Protein AF-A0A7X6SMA6-F1 (afdb_monomer)

Radius of gyration: 13.58 Å; Cα contacts (8 Å, |Δi|>4): 68; chains: 1; boun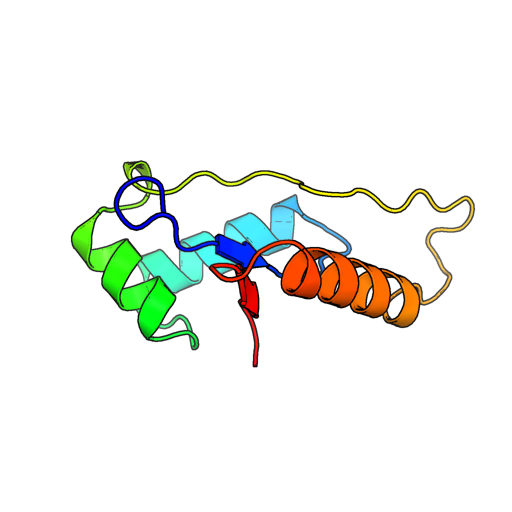ding box: 28×29×35 Å

Sequence (88 aa):
CKETGEIFLGISEDTKADFNSTNMKLSANWHPNKKLQELWNKYGPEGFELSVIKVLKYDDPSEDHTAKLESLREQCLAANPNARRIWR

Structure (mmCIF, N/CA/C/O backbone):
data_AF-A0A7X6SMA6-F1
#
_entry.id   AF-A0A7X6SMA6-F1
#
loop_
_atom_site.group_PDB
_atom_site.id
_atom_site.type_symbol
_atom_site.label_atom_id
_atom_site.label_alt_id
_atom_site.label_comp_id
_atom_site.label_asym_id
_atom_site.label_entity_id
_atom_site.label_seq_id
_atom_site.pdbx_PDB_ins_code
_atom_site.Cartn_x
_atom_site.Cartn_y
_atom_site.Cartn_z
_atom_site.occupancy
_atom_site.B_iso_or_equiv
_atom_site.auth_seq_id
_atom_site.auth_comp_id
_atom_site.auth_asym_id
_atom_site.auth_atom_id
_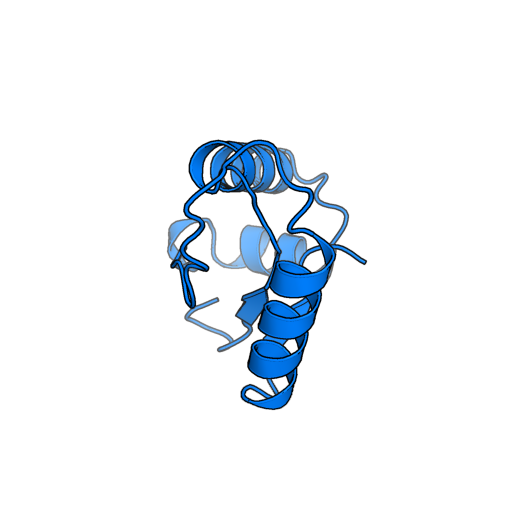atom_site.pdbx_PDB_model_num
ATOM 1 N N . CYS A 1 1 ? -4.964 -3.478 7.120 1.00 86.75 1 CYS A N 1
ATOM 2 C CA . CYS A 1 1 ? -5.332 -3.086 8.493 1.00 86.75 1 CYS A CA 1
ATOM 3 C C . CYS A 1 1 ? -5.490 -4.361 9.304 1.00 86.75 1 CYS A C 1
ATOM 5 O O . CYS A 1 1 ? -6.295 -5.201 8.916 1.00 86.75 1 CYS A O 1
ATOM 7 N N . LYS A 1 2 ? -4.694 -4.536 10.365 1.00 87.31 2 LYS A N 1
ATOM 8 C CA . LYS A 1 2 ? -4.719 -5.761 11.186 1.00 87.31 2 LYS A CA 1
ATOM 9 C C . LYS A 1 2 ? -6.054 -5.921 11.920 1.00 87.31 2 LYS A C 1
ATOM 11 O O . LYS A 1 2 ? -6.581 -7.020 11.987 1.00 87.31 2 LYS A O 1
ATOM 16 N N . GLU A 1 3 ? -6.618 -4.806 12.376 1.00 88.88 3 GLU A N 1
ATOM 17 C CA . GLU A 1 3 ? -7.879 -4.756 13.127 1.00 88.88 3 GLU A CA 1
ATOM 18 C C . GLU A 1 3 ? -9.111 -5.087 12.271 1.00 88.88 3 GLU A C 1
ATOM 20 O O . GLU A 1 3 ? -9.996 -5.807 12.718 1.00 88.88 3 GLU A O 1
ATOM 25 N N . THR A 1 4 ? -9.195 -4.574 11.036 1.00 88.75 4 THR A N 1
ATOM 26 C CA . THR A 1 4 ? -10.383 -4.787 10.182 1.00 88.75 4 THR A CA 1
ATOM 27 C C . THR A 1 4 ? -10.228 -5.904 9.158 1.00 88.75 4 THR A C 1
ATOM 29 O O . THR A 1 4 ? -11.205 -6.280 8.516 1.00 88.75 4 THR A O 1
ATOM 32 N N . GLY A 1 5 ? -9.010 -6.407 8.949 1.00 88.50 5 GLY A N 1
ATOM 33 C CA . GLY A 1 5 ? -8.702 -7.355 7.876 1.00 88.50 5 GLY A CA 1
ATOM 34 C C . GLY A 1 5 ? -8.756 -6.749 6.467 1.00 88.50 5 GLY A C 1
ATOM 35 O O . GLY A 1 5 ? -8.597 -7.475 5.489 1.00 88.50 5 GLY A O 1
ATOM 36 N N . GLU A 1 6 ? -8.966 -5.432 6.331 1.00 90.56 6 GLU A N 1
ATOM 37 C CA . GLU A 1 6 ? -8.974 -4.765 5.025 1.00 90.56 6 GLU A CA 1
ATOM 38 C C . GLU A 1 6 ? -7.563 -4.690 4.440 1.00 90.56 6 GLU A C 1
ATOM 40 O O . GLU A 1 6 ? -6.611 -4.257 5.104 1.00 90.56 6 GLU A O 1
ATOM 45 N N . ILE A 1 7 ? -7.443 -5.074 3.170 1.00 91.50 7 ILE A N 1
ATOM 46 C CA . ILE A 1 7 ? -6.179 -5.098 2.434 1.00 91.50 7 ILE A CA 1
ATOM 47 C C . ILE A 1 7 ? -6.250 -4.049 1.326 1.00 91.50 7 ILE A C 1
ATOM 49 O O . ILE A 1 7 ? -7.234 -3.968 0.595 1.00 91.50 7 ILE A O 1
ATOM 53 N N . PHE A 1 8 ? -5.198 -3.247 1.183 1.00 91.19 8 PHE A N 1
ATOM 54 C CA . PHE A 1 8 ? -5.099 -2.230 0.141 1.00 91.19 8 PHE A CA 1
ATOM 55 C C . PHE A 1 8 ? -3.948 -2.596 -0.789 1.00 91.19 8 PHE A C 1
ATOM 57 O O . PHE A 1 8 ? -2.801 -2.658 -0.357 1.00 91.19 8 PHE A O 1
ATOM 64 N N . LEU A 1 9 ? -4.267 -2.882 -2.050 1.00 90.81 9 LEU A N 1
ATOM 65 C CA . LEU A 1 9 ? -3.312 -3.349 -3.049 1.00 90.81 9 LEU A CA 1
ATOM 66 C C . LEU A 1 9 ? -3.042 -2.258 -4.087 1.00 90.81 9 LEU A C 1
ATOM 68 O O . LEU A 1 9 ? -3.968 -1.723 -4.708 1.00 90.81 9 LEU A O 1
ATOM 72 N N . GLY A 1 10 ? -1.762 -1.958 -4.281 1.00 87.88 10 GLY A N 1
ATOM 73 C CA . GLY A 1 10 ? -1.233 -1.103 -5.338 1.00 87.88 10 GLY A CA 1
ATOM 74 C C . GLY A 1 10 ? -0.278 -1.873 -6.239 1.00 87.88 10 GLY A C 1
ATOM 75 O O . GLY A 1 10 ? 0.160 -2.971 -5.897 1.00 87.88 10 GLY A O 1
ATOM 76 N N . ILE A 1 11 ? 0.013 -1.293 -7.397 1.00 88.75 11 ILE A N 1
ATOM 77 C CA . ILE A 1 11 ? 1.188 -1.665 -8.184 1.00 88.75 11 ILE A CA 1
ATOM 78 C C . ILE A 1 11 ? 2.281 -0.651 -7.867 1.00 88.75 11 ILE A C 1
ATOM 80 O O . ILE A 1 11 ? 1.973 0.525 -7.671 1.00 88.75 11 ILE A O 1
ATOM 84 N N . SER A 1 12 ? 3.528 -1.097 -7.816 1.00 84.94 12 SER A N 1
ATOM 85 C CA . SER A 1 12 ? 4.671 -0.207 -7.645 1.00 84.94 12 SER A CA 1
ATOM 86 C C . SER A 1 12 ? 5.873 -0.790 -8.361 1.00 84.94 12 SER A C 1
ATOM 88 O O . SER A 1 12 ? 6.151 -1.983 -8.236 1.00 84.94 12 SER A O 1
ATOM 90 N N . GLU A 1 13 ? 6.588 0.070 -9.072 1.00 82.56 13 GLU A N 1
ATOM 91 C CA . GLU A 1 13 ? 7.910 -0.230 -9.619 1.00 82.56 13 GLU A CA 1
ATOM 92 C C . GLU A 1 13 ? 8.983 -0.041 -8.537 1.00 82.56 13 GLU A C 1
ATOM 94 O O . GLU A 1 13 ? 9.842 -0.900 -8.360 1.00 82.56 13 GLU A O 1
ATOM 99 N N . ASP A 1 14 ? 8.858 1.020 -7.726 1.00 84.19 14 ASP A N 1
ATOM 100 C CA . ASP A 1 14 ? 9.685 1.263 -6.541 1.00 84.19 14 ASP A CA 1
ATOM 101 C C . ASP A 1 14 ? 8.830 1.199 -5.264 1.00 84.19 14 ASP A C 1
ATOM 103 O O . ASP A 1 14 ? 8.169 2.159 -4.859 1.00 84.19 14 ASP A O 1
ATOM 107 N N . THR A 1 15 ? 8.822 0.028 -4.622 1.00 84.88 15 THR A N 1
ATOM 108 C CA . THR A 1 15 ? 8.029 -0.221 -3.404 1.00 84.88 15 THR A CA 1
ATOM 109 C C . THR A 1 15 ? 8.415 0.709 -2.258 1.00 84.88 15 THR A C 1
ATOM 111 O O . THR A 1 15 ? 7.560 1.108 -1.470 1.00 84.88 15 THR A O 1
ATOM 114 N N . LYS A 1 16 ? 9.690 1.096 -2.157 1.00 85.44 16 LYS A N 1
ATOM 115 C CA . LYS A 1 16 ? 10.188 1.951 -1.077 1.00 85.44 16 LYS A CA 1
ATOM 116 C C . LYS A 1 16 ? 9.672 3.385 -1.217 1.00 85.44 16 LYS A C 1
ATOM 118 O O . LYS A 1 16 ? 9.217 3.968 -0.230 1.00 85.44 16 LYS A O 1
ATOM 123 N N . ALA A 1 17 ? 9.731 3.944 -2.420 1.00 87.25 17 ALA A N 1
ATOM 124 C CA . ALA A 1 17 ? 9.226 5.268 -2.744 1.00 87.25 17 ALA A CA 1
ATOM 125 C C . ALA A 1 17 ? 7.704 5.322 -2.600 1.00 87.25 17 ALA A C 1
ATOM 127 O O . ALA A 1 17 ? 7.191 6.266 -1.995 1.00 87.25 17 ALA A O 1
ATOM 128 N N . ASP A 1 18 ? 6.990 4.299 -3.077 1.00 87.94 18 ASP A N 1
ATOM 129 C CA . ASP A 1 18 ? 5.531 4.239 -2.964 1.00 87.94 18 ASP A CA 1
ATOM 130 C C . ASP A 1 18 ? 5.079 4.143 -1.501 1.00 87.94 18 ASP A C 1
ATOM 132 O O . ASP A 1 18 ? 4.222 4.915 -1.066 1.00 87.94 18 ASP A O 1
ATOM 136 N N . PHE A 1 19 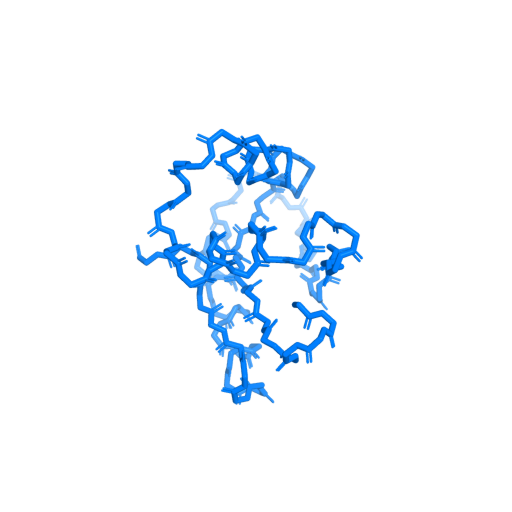? 5.730 3.297 -0.691 1.00 88.19 19 PHE A N 1
ATOM 137 C CA . PHE A 1 19 ? 5.442 3.215 0.742 1.00 88.19 19 PHE A CA 1
ATOM 138 C C . PHE A 1 19 ? 5.709 4.530 1.464 1.00 88.19 19 PHE A C 1
ATOM 140 O O . PHE A 1 19 ? 4.874 4.965 2.257 1.00 88.19 19 PHE A O 1
ATOM 147 N N . ASN A 1 20 ? 6.831 5.194 1.182 1.00 89.56 20 ASN A N 1
ATOM 148 C CA . ASN A 1 20 ? 7.131 6.478 1.807 1.00 89.56 20 ASN A CA 1
ATOM 149 C C . ASN A 1 20 ? 6.119 7.560 1.387 1.00 89.56 20 ASN A C 1
ATOM 151 O O . ASN A 1 20 ? 5.603 8.291 2.231 1.00 89.56 20 ASN A O 1
ATOM 155 N N . SER A 1 21 ? 5.772 7.619 0.097 1.00 89.50 21 SER A N 1
ATOM 156 C CA . SER A 1 21 ? 4.763 8.548 -0.424 1.00 89.50 21 SER A CA 1
ATOM 157 C C . SER A 1 21 ? 3.400 8.310 0.221 1.00 89.50 21 SER A C 1
ATOM 159 O O . SER A 1 21 ? 2.763 9.250 0.694 1.00 89.50 21 SER A O 1
ATOM 161 N N . THR A 1 22 ? 2.969 7.051 0.290 1.00 90.38 22 THR A N 1
ATOM 162 C CA . THR A 1 22 ? 1.711 6.642 0.918 1.00 90.38 22 THR A CA 1
ATOM 163 C C . THR A 1 22 ? 1.702 7.003 2.401 1.00 90.38 22 THR A C 1
ATOM 165 O O . THR A 1 22 ? 0.756 7.635 2.866 1.00 90.38 22 THR A O 1
ATOM 168 N N . ASN A 1 23 ? 2.776 6.701 3.133 1.00 90.38 23 ASN A N 1
ATOM 169 C CA . ASN A 1 23 ? 2.901 7.027 4.552 1.00 90.38 23 ASN A CA 1
ATOM 170 C C . ASN A 1 23 ? 2.866 8.542 4.806 1.00 90.38 23 ASN A C 1
ATOM 172 O O . ASN A 1 23 ? 2.155 9.002 5.699 1.00 90.38 23 ASN A O 1
ATOM 176 N N . MET A 1 24 ? 3.578 9.332 3.994 1.00 91.69 24 MET A N 1
ATOM 177 C CA . MET A 1 24 ? 3.548 10.797 4.060 1.00 91.69 24 MET A CA 1
ATOM 178 C C . MET A 1 24 ? 2.136 11.326 3.781 1.00 91.69 24 MET A C 1
ATOM 180 O O . MET A 1 24 ? 1.642 12.185 4.512 1.00 91.69 24 MET A O 1
ATOM 184 N N . LYS A 1 25 ? 1.463 10.793 2.753 1.00 91.25 25 LYS A N 1
ATOM 185 C CA . LYS A 1 25 ? 0.095 11.177 2.381 1.00 91.25 25 LYS A CA 1
ATOM 186 C C . LYS A 1 25 ? -0.915 10.896 3.483 1.00 91.25 25 LYS A C 1
ATOM 188 O O . LYS A 1 25 ? -1.726 11.761 3.810 1.00 91.25 25 LYS A O 1
ATOM 193 N N . LEU A 1 26 ? -0.827 9.710 4.076 1.00 91.81 26 LEU A N 1
ATOM 194 C CA . LEU A 1 26 ? -1.673 9.304 5.190 1.00 91.81 26 LEU A CA 1
ATOM 195 C C . LEU A 1 26 ? -1.396 10.137 6.442 1.00 91.81 26 LEU A C 1
ATOM 197 O O . LEU A 1 26 ? -2.337 10.600 7.080 1.00 91.81 26 LEU A O 1
ATOM 201 N N . SER A 1 27 ? -0.124 10.406 6.748 1.00 90.81 27 SER A N 1
ATOM 202 C CA . SER A 1 27 ? 0.272 11.236 7.895 1.00 90.81 27 SER A CA 1
ATOM 203 C C . SER A 1 27 ? -0.190 12.687 7.758 1.00 90.81 27 SER A C 1
ATOM 205 O O . SER A 1 27 ? -0.600 13.298 8.738 1.00 90.81 27 SER A O 1
ATOM 207 N N . ALA A 1 28 ? -0.177 13.239 6.544 1.00 92.19 28 ALA A N 1
ATOM 208 C CA . ALA A 1 28 ? -0.687 14.580 6.266 1.00 92.19 28 ALA A CA 1
ATOM 209 C C . ALA A 1 28 ? -2.204 14.608 5.970 1.00 92.19 28 ALA A C 1
ATOM 211 O O . ALA A 1 28 ? -2.732 15.640 5.565 1.00 92.19 28 ALA A O 1
ATOM 212 N N . ASN A 1 29 ? -2.909 13.489 6.172 1.00 91.06 29 ASN A N 1
ATOM 213 C CA . ASN A 1 29 ? -4.363 13.367 6.053 1.00 91.06 29 ASN A CA 1
ATOM 214 C C . ASN A 1 29 ? -4.949 13.789 4.689 1.00 91.06 29 ASN A C 1
ATOM 216 O O . ASN A 1 29 ? -6.052 14.330 4.613 1.00 91.06 29 ASN A O 1
ATOM 220 N N . TRP A 1 30 ? -4.206 13.551 3.604 1.00 91.06 30 TRP A N 1
ATOM 221 C CA . TRP A 1 30 ? -4.589 13.931 2.234 1.00 91.06 30 TRP A CA 1
ATOM 222 C C . TRP A 1 30 ? -4.553 12.756 1.255 1.00 91.06 30 TRP A C 1
ATOM 224 O O . TRP A 1 30 ? -4.525 12.943 0.037 1.00 91.06 30 TRP A O 1
ATOM 234 N N . HIS A 1 31 ? -4.562 11.524 1.766 1.00 89.06 31 HIS A N 1
ATOM 235 C CA . HIS A 1 31 ? -4.605 10.352 0.908 1.00 89.06 31 HIS A CA 1
ATOM 236 C C . HIS A 1 31 ? -5.968 10.266 0.184 1.00 89.06 31 HIS A C 1
ATOM 238 O O . HIS A 1 31 ? -7.014 10.345 0.832 1.00 89.06 31 HIS A O 1
ATOM 244 N N . PRO A 1 32 ? -6.010 10.057 -1.150 1.00 88.00 32 PRO A N 1
ATOM 245 C CA . PRO A 1 32 ? -7.270 10.054 -1.909 1.00 88.00 32 PRO A CA 1
ATOM 246 C C . PRO A 1 32 ? -8.214 8.914 -1.504 1.00 88.00 32 PRO A C 1
ATOM 248 O O . PRO A 1 32 ? -9.436 9.008 -1.639 1.00 88.00 32 PRO A O 1
ATOM 251 N N . ASN A 1 33 ? -7.654 7.821 -0.987 1.00 90.19 33 ASN A N 1
ATOM 252 C CA . ASN A 1 33 ? -8.422 6.707 -0.449 1.00 90.19 33 ASN A CA 1
ATOM 253 C C . ASN A 1 33 ? -8.956 7.039 0.953 1.00 90.19 33 ASN A C 1
ATOM 255 O O . ASN A 1 33 ? -8.279 6.803 1.952 1.00 90.19 33 ASN A O 1
ATOM 259 N N . LYS A 1 34 ? -10.192 7.553 1.008 1.00 90.38 34 LYS A N 1
ATOM 260 C CA . LYS A 1 34 ? -10.869 7.925 2.262 1.00 90.38 34 LYS A CA 1
ATOM 261 C C . LYS A 1 34 ? -10.914 6.779 3.269 1.00 90.38 34 LYS A C 1
ATOM 263 O O . LYS A 1 34 ? -10.594 6.989 4.428 1.00 90.38 34 LYS A O 1
ATOM 268 N N . LYS A 1 35 ? -11.227 5.559 2.821 1.00 90.75 35 LYS A N 1
ATOM 269 C CA . LYS A 1 35 ? -11.334 4.398 3.712 1.00 90.75 35 LYS A CA 1
ATOM 270 C C . LYS A 1 35 ? -9.989 4.056 4.355 1.00 90.75 35 LYS A C 1
ATOM 272 O O . LYS A 1 35 ? -9.932 3.824 5.559 1.00 90.75 35 LYS A O 1
ATOM 277 N N . LEU A 1 36 ? -8.911 4.056 3.567 1.00 91.56 36 LEU A N 1
ATOM 278 C CA . LEU A 1 36 ? -7.557 3.866 4.088 1.00 91.56 36 LEU A CA 1
ATOM 279 C C . LEU A 1 36 ? -7.180 4.984 5.069 1.00 91.56 36 LEU A C 1
ATOM 281 O O . LEU A 1 36 ? -6.666 4.690 6.142 1.00 91.56 36 LEU A O 1
ATOM 285 N N . GLN A 1 37 ? -7.484 6.238 4.727 1.00 93.06 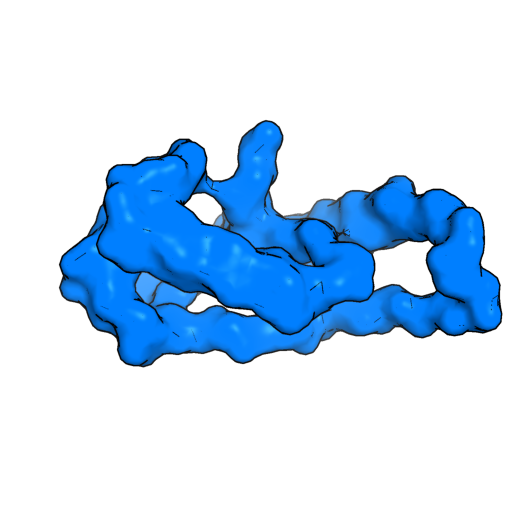37 GLN A N 1
ATOM 286 C CA . GLN A 1 37 ? -7.216 7.400 5.574 1.00 93.06 37 GLN A CA 1
ATOM 287 C C . GLN A 1 37 ? -7.962 7.329 6.914 1.00 93.06 37 GLN A C 1
ATOM 289 O O . GLN A 1 37 ? -7.372 7.581 7.959 1.00 93.06 37 GLN A O 1
ATOM 294 N N . GLU A 1 38 ? -9.241 6.954 6.909 1.00 93.06 38 GLU A N 1
ATOM 295 C CA . GLU A 1 38 ? -10.046 6.789 8.124 1.00 93.06 38 GLU A CA 1
ATOM 296 C C . GLU A 1 38 ? -9.476 5.704 9.038 1.00 93.06 38 GLU A C 1
ATOM 298 O O . GLU A 1 38 ? -9.317 5.918 10.239 1.0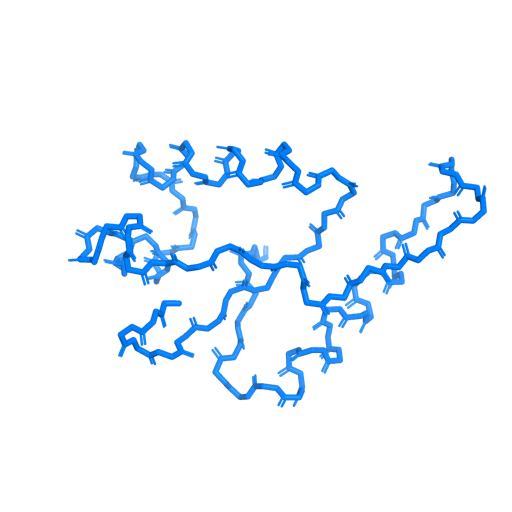0 93.06 38 GLU A O 1
ATOM 303 N N . LEU A 1 39 ? -9.133 4.544 8.471 1.00 92.75 39 LEU A N 1
ATOM 304 C CA . LEU A 1 39 ? -8.516 3.454 9.223 1.00 92.75 39 LEU A CA 1
ATOM 305 C C . LEU A 1 39 ? -7.138 3.858 9.762 1.00 92.75 39 LEU A C 1
ATOM 307 O O . LEU A 1 39 ? -6.815 3.527 10.898 1.00 92.75 39 LEU A O 1
ATOM 311 N N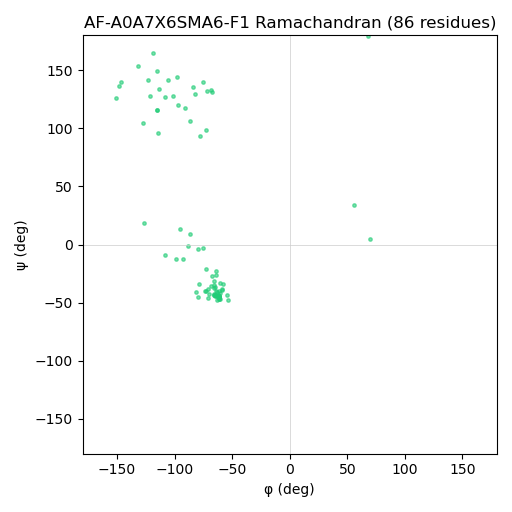 . TRP A 1 40 ? -6.344 4.586 8.974 1.00 92.81 40 TRP A N 1
ATOM 312 C CA . TRP A 1 40 ? -5.047 5.113 9.393 1.00 92.81 40 TRP A CA 1
ATOM 313 C C . TRP A 1 40 ? -5.176 6.108 10.544 1.00 92.81 40 TRP A C 1
ATOM 315 O O . TRP A 1 40 ? -4.459 5.996 11.528 1.00 92.81 40 TRP A O 1
ATOM 325 N N . ASN A 1 41 ? -6.134 7.032 10.478 1.00 92.38 41 ASN A N 1
ATOM 326 C CA . ASN A 1 41 ? -6.396 7.978 11.564 1.00 92.38 41 ASN A CA 1
ATOM 327 C C . ASN A 1 41 ? -6.904 7.274 12.832 1.00 92.38 41 ASN A C 1
ATOM 329 O O . ASN A 1 41 ? -6.652 7.746 13.937 1.00 92.38 41 ASN A O 1
ATOM 333 N N . LYS A 1 42 ? -7.625 6.156 12.681 1.00 93.81 42 LYS A N 1
ATOM 334 C CA . LYS A 1 42 ? -8.198 5.399 13.799 1.00 93.81 42 LYS A CA 1
ATOM 335 C C . LYS A 1 42 ? -7.185 4.492 14.501 1.00 93.81 42 LYS A C 1
ATOM 337 O O . LYS A 1 42 ? -7.181 4.435 15.724 1.00 93.81 42 LYS A O 1
ATOM 342 N N . TYR A 1 43 ? -6.379 3.760 13.736 1.00 92.50 43 TYR A N 1
ATOM 343 C CA . TYR A 1 43 ? -5.478 2.723 14.254 1.00 92.50 43 TYR A CA 1
ATOM 344 C C . TYR A 1 43 ? -3.997 3.118 14.209 1.00 92.50 43 TYR A C 1
ATOM 346 O O . TYR A 1 43 ? -3.153 2.407 14.747 1.00 92.50 43 TYR A O 1
ATOM 354 N N . GLY A 1 44 ? -3.674 4.239 13.564 1.00 90.06 44 GLY A N 1
ATOM 355 C CA . GLY A 1 44 ? -2.306 4.694 13.361 1.00 90.06 44 GLY A CA 1
ATOM 356 C C . GLY A 1 44 ? -1.497 3.796 12.416 1.00 90.06 44 GLY A C 1
ATOM 357 O O . GLY A 1 44 ? -1.993 2.772 11.939 1.00 90.06 44 GLY A O 1
ATOM 358 N N . PRO A 1 45 ? -0.225 4.150 12.162 1.00 88.19 45 PRO A N 1
ATOM 359 C CA . PRO A 1 45 ? 0.701 3.326 11.383 1.00 88.19 45 PRO A CA 1
ATOM 360 C C . PRO A 1 45 ? 0.891 1.921 11.966 1.00 88.19 45 PRO A C 1
ATOM 362 O O . PRO A 1 45 ? 1.037 0.961 11.216 1.00 88.19 45 PRO A O 1
ATOM 365 N N . GLU A 1 46 ? 0.849 1.783 13.292 1.00 88.88 46 GLU A N 1
ATOM 366 C CA . GLU A 1 46 ? 1.064 0.512 13.998 1.00 88.88 46 GLU A CA 1
ATOM 367 C C . GLU A 1 46 ? -0.060 -0.508 13.739 1.00 88.88 46 GLU A C 1
ATOM 369 O O . GLU A 1 46 ? 0.173 -1.718 13.741 1.00 88.88 46 GLU A O 1
ATOM 374 N N . GLY A 1 47 ? -1.275 -0.033 13.434 1.00 88.94 47 GLY A N 1
ATOM 375 C CA . GLY A 1 47 ? -2.406 -0.871 13.023 1.00 88.94 47 GLY A CA 1
ATOM 376 C C . GLY A 1 47 ? -2.319 -1.392 11.582 1.00 88.94 47 GLY A C 1
ATOM 377 O O . GLY A 1 47 ? -3.194 -2.148 11.127 1.00 88.94 47 GLY A O 1
ATOM 378 N N . PHE A 1 48 ? -1.286 -0.995 10.838 1.00 89.81 48 PHE A N 1
ATOM 379 C CA . PHE A 1 48 ? -1.056 -1.393 9.456 1.00 89.81 48 PHE A CA 1
ATOM 380 C C . PHE A 1 48 ? 0.210 -2.225 9.306 1.00 89.81 48 PHE A C 1
ATOM 382 O O . PHE A 1 48 ? 1.188 -2.084 10.029 1.00 89.81 48 PHE A O 1
ATOM 389 N N . GLU A 1 49 ? 0.171 -3.118 8.323 1.00 89.62 49 GLU A N 1
ATOM 390 C CA . GLU A 1 49 ? 1.328 -3.887 7.893 1.00 89.62 49 GLU A CA 1
ATOM 391 C C . GLU A 1 49 ? 1.572 -3.592 6.425 1.00 89.62 49 GLU A C 1
ATOM 393 O O . GLU A 1 49 ? 0.656 -3.685 5.604 1.00 89.62 49 GLU A O 1
ATOM 398 N N . LEU A 1 50 ? 2.805 -3.210 6.114 1.00 87.25 50 LEU A N 1
ATOM 399 C CA . LEU A 1 50 ? 3.272 -3.028 4.751 1.00 87.25 50 LEU A CA 1
ATOM 400 C C . LEU A 1 50 ? 3.986 -4.315 4.355 1.00 87.25 50 LEU A C 1
ATOM 402 O O . LEU A 1 50 ? 4.932 -4.739 5.016 1.00 87.25 50 LEU A O 1
ATOM 406 N N . SER A 1 51 ? 3.502 -4.975 3.309 1.00 86.75 51 SER A N 1
ATOM 407 C CA . SER A 1 51 ? 4.056 -6.244 2.846 1.00 86.75 51 SER A CA 1
ATOM 408 C C . SER A 1 51 ? 3.940 -6.362 1.338 1.00 86.75 51 SER A C 1
ATOM 410 O O . SER A 1 51 ? 2.933 -5.984 0.739 1.00 86.75 51 SER A O 1
ATOM 412 N N . VAL A 1 52 ? 4.989 -6.903 0.723 1.00 87.31 52 VAL A N 1
ATOM 413 C CA . VAL A 1 52 ? 5.019 -7.180 -0.711 1.00 87.31 52 VAL A CA 1
ATOM 414 C C . VAL A 1 52 ? 4.416 -8.561 -0.938 1.00 87.31 52 VAL A C 1
ATOM 416 O O . VAL A 1 52 ? 5.036 -9.573 -0.628 1.00 87.31 52 VAL A O 1
ATOM 419 N N . ILE A 1 53 ? 3.192 -8.601 -1.466 1.00 84.25 53 ILE A N 1
ATOM 420 C CA . ILE A 1 53 ? 2.449 -9.855 -1.671 1.00 84.25 53 ILE A CA 1
ATOM 421 C C . ILE A 1 53 ? 3.022 -10.661 -2.837 1.00 84.25 53 ILE A C 1
ATOM 423 O O . ILE A 1 53 ? 3.091 -11.888 -2.785 1.00 84.25 53 ILE A O 1
ATOM 427 N N . LYS A 1 54 ? 3.414 -9.979 -3.917 1.00 83.69 54 LYS A N 1
ATOM 428 C CA . LYS A 1 54 ? 3.911 -10.631 -5.124 1.00 83.69 54 LYS A CA 1
ATOM 429 C C . LYS A 1 54 ? 4.900 -9.715 -5.830 1.00 83.69 54 LYS A C 1
ATOM 431 O O . LYS A 1 54 ? 4.590 -8.562 -6.107 1.00 83.69 54 LYS A O 1
ATOM 436 N N . VAL A 1 55 ? 6.092 -10.241 -6.093 1.00 83.19 55 VAL A N 1
ATOM 437 C CA . VAL A 1 55 ? 7.136 -9.562 -6.865 1.00 83.19 55 VAL A CA 1
ATOM 438 C C . VAL A 1 55 ? 7.116 -10.147 -8.261 1.00 83.19 55 VAL A C 1
ATOM 440 O O . VAL A 1 55 ? 7.188 -11.368 -8.421 1.00 83.19 55 VAL A O 1
ATOM 443 N N . LEU A 1 56 ? 7.027 -9.286 -9.266 1.00 80.31 56 LEU A N 1
ATOM 444 C CA . LEU A 1 56 ? 7.230 -9.700 -10.640 1.00 80.31 56 LEU A CA 1
ATOM 445 C C . LEU A 1 56 ? 8.714 -9.514 -10.968 1.00 80.31 56 LEU A C 1
ATOM 447 O O . LEU A 1 56 ? 9.251 -8.418 -10.836 1.00 80.31 56 LEU A O 1
ATOM 451 N N . LYS A 1 57 ? 9.397 -10.620 -11.278 1.00 72.75 57 LYS A N 1
ATOM 452 C CA . LYS A 1 57 ? 10.805 -10.599 -11.679 1.00 72.75 57 LYS A CA 1
ATOM 453 C C . LYS A 1 57 ? 10.878 -10.251 -13.160 1.00 72.75 57 LYS A C 1
ATOM 455 O O . LYS A 1 57 ? 10.206 -10.901 -13.961 1.00 72.75 57 LYS A O 1
ATOM 460 N N . TYR A 1 58 ? 11.711 -9.278 -13.495 1.00 70.00 58 TYR A N 1
ATOM 461 C CA . TYR A 1 58 ? 12.000 -8.891 -14.870 1.00 70.00 58 TYR A CA 1
ATOM 462 C C . TYR A 1 58 ? 13.498 -8.987 -15.115 1.00 70.00 58 TYR A C 1
ATOM 464 O O . TYR A 1 58 ? 14.282 -8.656 -14.226 1.00 70.00 58 TYR A O 1
ATOM 472 N N . ASP A 1 59 ? 13.867 -9.442 -16.309 1.00 65.31 59 ASP A N 1
ATOM 473 C CA . ASP A 1 59 ? 15.253 -9.420 -16.787 1.00 65.31 59 ASP A CA 1
ATOM 474 C C . ASP A 1 59 ? 15.642 -8.017 -17.273 1.00 65.31 59 ASP A C 1
ATOM 476 O O . ASP A 1 59 ? 16.772 -7.586 -17.059 1.00 65.31 59 ASP A O 1
ATOM 480 N N . ASP A 1 60 ? 14.686 -7.280 -17.854 1.00 71.31 60 ASP A N 1
ATOM 481 C CA . ASP A 1 60 ? 14.898 -5.929 -18.364 1.00 71.31 60 ASP A CA 1
ATOM 482 C C . ASP A 1 60 ? 14.066 -4.890 -17.580 1.00 71.31 60 ASP A C 1
ATOM 484 O O . ASP A 1 60 ? 12.829 -4.946 -17.592 1.00 71.31 60 ASP A O 1
ATOM 488 N N . PRO A 1 61 ? 14.714 -3.955 -16.863 1.00 66.12 61 PRO A N 1
ATOM 489 C CA . PRO A 1 61 ? 14.039 -2.908 -16.100 1.00 66.12 61 PRO A CA 1
ATOM 490 C C . PRO A 1 61 ? 13.553 -1.728 -16.959 1.00 66.12 61 PRO A C 1
ATOM 492 O O . PRO A 1 61 ? 12.937 -0.819 -16.411 1.00 66.12 61 PRO A O 1
ATOM 495 N N . SER A 1 62 ? 13.843 -1.701 -18.266 1.00 70.00 62 SER A N 1
ATOM 496 C CA . SER A 1 62 ? 13.424 -0.627 -19.175 1.00 70.00 62 SER A CA 1
ATOM 497 C C . SER A 1 62 ? 12.099 -0.916 -19.887 1.00 70.00 62 SER A C 1
ATOM 499 O O . SER A 1 62 ? 11.544 -0.014 -20.518 1.00 70.00 62 SER A O 1
ATOM 501 N N . GLU A 1 63 ? 11.602 -2.151 -19.834 1.00 75.00 63 GLU A N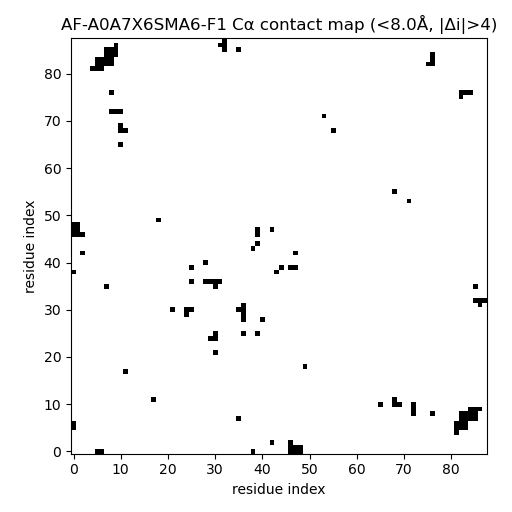 1
ATOM 502 C CA . GLU A 1 63 ? 10.296 -2.506 -20.385 1.00 75.00 63 GLU A CA 1
ATOM 503 C C . GLU A 1 63 ? 9.147 -2.015 -19.489 1.00 75.00 63 GLU A C 1
ATOM 505 O O . GLU A 1 63 ? 9.192 -2.124 -18.263 1.00 75.00 63 GLU A O 1
ATOM 510 N N . ASP A 1 64 ? 8.072 -1.521 -20.113 1.00 75.69 64 ASP A N 1
ATOM 511 C CA . ASP A 1 64 ? 6.851 -1.146 -19.400 1.00 75.69 64 ASP A CA 1
ATOM 512 C C . ASP A 1 64 ? 6.110 -2.411 -18.955 1.00 75.69 64 ASP A C 1
ATOM 514 O O . ASP A 1 64 ? 5.403 -3.076 -19.720 1.00 75.69 64 ASP A O 1
ATOM 518 N N . HIS A 1 65 ? 6.297 -2.774 -17.690 1.00 78.38 65 HIS A N 1
ATOM 519 C CA . HIS A 1 65 ? 5.634 -3.935 -17.107 1.00 78.38 65 HIS A CA 1
ATOM 520 C C . HIS A 1 65 ? 4.349 -3.581 -16.355 1.00 78.38 65 HIS A C 1
ATOM 522 O O . HIS A 1 65 ? 3.798 -4.431 -15.644 1.00 78.38 65 HIS A O 1
ATOM 528 N N . THR A 1 66 ? 3.833 -2.361 -16.535 1.00 81.62 66 THR A N 1
ATOM 529 C CA . THR A 1 66 ? 2.621 -1.867 -15.868 1.00 81.62 66 THR A CA 1
ATOM 530 C C . THR A 1 66 ? 1.461 -2.828 -16.088 1.00 81.62 66 THR A C 1
ATOM 532 O O . THR A 1 66 ? 0.847 -3.282 -15.125 1.00 81.62 66 THR A O 1
ATOM 535 N N . ALA A 1 67 ? 1.238 -3.266 -17.331 1.00 84.31 67 ALA A N 1
ATOM 536 C CA . ALA A 1 67 ? 0.160 -4.195 -17.672 1.00 84.31 67 ALA A CA 1
ATOM 537 C C . ALA A 1 67 ? 0.254 -5.537 -16.917 1.00 84.31 67 ALA A C 1
ATOM 539 O O . ALA A 1 67 ? -0.755 -6.097 -16.476 1.00 84.31 67 ALA A O 1
ATOM 540 N N . LYS A 1 68 ? 1.472 -6.062 -16.724 1.00 84.56 68 LYS A N 1
ATOM 541 C CA . LYS A 1 68 ? 1.678 -7.317 -15.989 1.00 84.56 68 LYS A CA 1
ATOM 542 C C . LYS A 1 68 ? 1.459 -7.117 -14.489 1.00 84.56 68 LYS A C 1
ATOM 544 O O . LYS A 1 68 ? 0.830 -7.966 -13.856 1.00 84.56 68 LYS A O 1
ATOM 549 N N . LEU A 1 69 ? 1.923 -5.996 -13.927 1.00 86.62 69 LEU A N 1
ATOM 550 C CA . LEU A 1 69 ? 1.646 -5.626 -12.535 1.00 86.62 69 LEU A CA 1
ATOM 551 C C . LEU A 1 69 ? 0.146 -5.438 -12.294 1.00 86.62 69 LEU A C 1
ATOM 553 O O . LEU A 1 69 ? -0.373 -5.882 -11.270 1.00 86.62 69 LEU A O 1
ATOM 557 N N . GLU A 1 70 ? -0.569 -4.827 -13.237 1.00 86.44 70 GLU A N 1
ATOM 558 C CA . GLU A 1 70 ? -2.017 -4.661 -13.148 1.00 86.44 70 GLU A CA 1
ATOM 559 C C . GLU A 1 70 ? -2.733 -6.006 -13.134 1.00 86.44 70 GLU A C 1
ATOM 561 O O . GLU A 1 70 ? -3.529 -6.250 -12.226 1.00 86.44 70 GLU A O 1
ATOM 566 N N . SER A 1 71 ? -2.382 -6.917 -14.047 1.00 88.06 71 SER A N 1
ATOM 567 C CA . SER A 1 71 ? -2.932 -8.276 -14.044 1.00 88.06 71 SER A CA 1
ATOM 568 C C . SER A 1 71 ? -2.644 -9.009 -12.729 1.00 88.06 71 SER A C 1
ATOM 570 O O . SER A 1 71 ? -3.508 -9.697 -12.181 1.00 88.06 71 SER A O 1
ATOM 572 N N . LEU A 1 72 ? -1.444 -8.831 -12.171 1.00 88.19 72 LEU A N 1
ATOM 573 C CA . LEU A 1 72 ? -1.046 -9.423 -10.896 1.00 88.19 72 LEU A CA 1
ATOM 574 C C . LEU A 1 72 ? -1.881 -8.891 -9.725 1.00 88.19 72 LEU A C 1
ATOM 576 O O . LEU A 1 72 ? -2.320 -9.662 -8.865 1.00 88.19 72 LEU A O 1
ATOM 580 N N . ARG A 1 73 ? -2.117 -7.575 -9.707 1.00 90.19 73 ARG A N 1
ATOM 581 C CA . ARG A 1 73 ? -2.983 -6.908 -8.734 1.00 90.19 73 ARG A CA 1
ATOM 582 C C . ARG A 1 73 ? -4.406 -7.438 -8.843 1.00 90.19 73 ARG A C 1
ATOM 584 O O . ARG A 1 73 ? -5.004 -7.737 -7.816 1.00 90.19 73 ARG A O 1
ATOM 591 N N . GLU A 1 74 ? -4.943 -7.584 -10.051 1.00 89.62 74 GLU A N 1
ATOM 592 C CA . GLU A 1 74 ? -6.299 -8.102 -10.256 1.00 89.62 74 GLU A CA 1
ATOM 593 C C . GLU A 1 74 ? -6.455 -9.544 -9.777 1.00 89.62 74 GLU A C 1
ATOM 595 O O . GLU A 1 74 ? -7.423 -9.847 -9.083 1.00 89.62 74 GLU A O 1
ATOM 600 N N . GLN A 1 75 ? -5.470 -10.408 -10.027 1.00 89.56 75 GLN A N 1
ATOM 601 C CA . GLN A 1 75 ? -5.457 -11.763 -9.467 1.00 89.56 75 GLN A CA 1
ATOM 602 C C . GLN A 1 75 ? -5.451 -11.748 -7.931 1.00 89.56 75 GLN A C 1
ATOM 604 O O . GLN A 1 75 ? -6.178 -12.514 -7.300 1.00 89.56 75 GLN A O 1
ATOM 609 N N . CYS A 1 76 ? -4.666 -10.860 -7.312 1.00 88.50 76 CYS A N 1
ATOM 610 C CA . CYS A 1 76 ? -4.629 -10.737 -5.852 1.00 88.50 76 CYS A CA 1
ATOM 611 C C . CYS A 1 76 ? -5.937 -10.178 -5.273 1.00 88.50 76 CYS A C 1
ATOM 613 O O . CYS A 1 76 ? -6.353 -10.615 -4.200 1.00 88.50 76 CYS A O 1
ATOM 615 N N . LEU A 1 77 ? -6.589 -9.247 -5.978 1.00 89.06 77 LEU A N 1
ATOM 616 C CA . LEU A 1 77 ? -7.911 -8.727 -5.621 1.00 89.06 77 LEU A CA 1
ATOM 617 C C . LEU A 1 77 ? -8.980 -9.819 -5.730 1.00 89.06 77 LEU A C 1
ATOM 619 O O . LEU A 1 77 ? -9.796 -9.959 -4.829 1.00 89.06 77 LEU A O 1
ATOM 623 N N . ALA A 1 78 ? -8.952 -10.627 -6.791 1.00 89.19 78 ALA A N 1
ATOM 624 C CA . ALA A 1 78 ? -9.888 -11.734 -6.971 1.00 89.19 78 ALA A CA 1
ATOM 625 C C . ALA A 1 78 ? -9.708 -12.835 -5.912 1.00 89.19 78 ALA A C 1
ATOM 627 O O . ALA A 1 78 ? -10.685 -13.431 -5.467 1.00 89.19 78 ALA A O 1
ATOM 628 N N . ALA A 1 79 ? -8.469 -13.084 -5.476 1.00 89.00 79 ALA A N 1
ATOM 629 C CA . ALA A 1 79 ? -8.169 -14.067 -4.438 1.00 89.00 79 ALA A CA 1
ATOM 630 C C . ALA A 1 79 ? -8.582 -13.616 -3.023 1.00 89.00 79 ALA A C 1
ATOM 632 O O . ALA A 1 79 ? -8.739 -14.458 -2.141 1.00 89.00 79 ALA A O 1
ATOM 633 N N . ASN A 1 80 ? -8.745 -12.308 -2.788 1.00 86.25 80 ASN A N 1
ATOM 634 C CA . ASN A 1 80 ? -8.999 -11.751 -1.461 1.00 86.25 80 ASN A CA 1
ATOM 635 C C . ASN A 1 80 ? -10.237 -10.840 -1.479 1.00 86.25 80 ASN A C 1
ATOM 637 O O . ASN A 1 80 ? -10.129 -9.682 -1.880 1.00 86.25 80 ASN A O 1
ATOM 641 N N . PRO A 1 81 ? -11.396 -11.280 -0.957 1.00 85.19 81 PRO A N 1
ATOM 642 C CA . PRO A 1 81 ? -12.624 -10.476 -0.988 1.00 85.19 81 PRO A CA 1
ATOM 643 C C . PRO A 1 81 ? -12.532 -9.172 -0.174 1.00 85.19 81 PRO A C 1
ATOM 645 O O . PRO A 1 81 ? -13.255 -8.219 -0.447 1.00 85.19 81 PRO A O 1
ATOM 64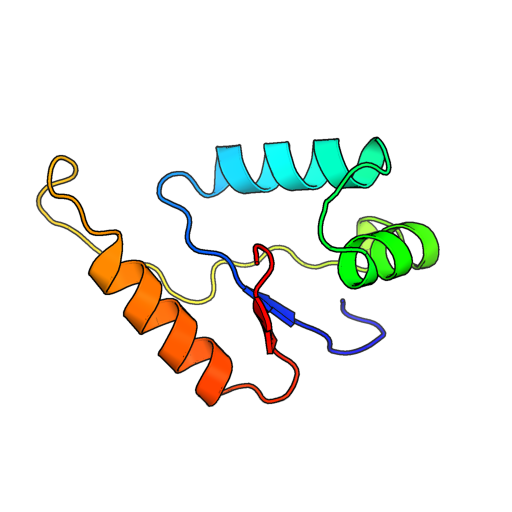8 N N . ASN A 1 82 ? -11.621 -9.106 0.804 1.00 87.25 82 ASN A N 1
ATOM 649 C CA . ASN A 1 82 ? -11.353 -7.905 1.603 1.00 87.25 82 ASN A CA 1
ATOM 650 C C . ASN A 1 82 ? -10.294 -6.980 0.980 1.00 87.25 82 ASN A C 1
ATOM 652 O O . ASN A 1 82 ? -9.969 -5.938 1.559 1.00 87.25 82 ASN A O 1
ATOM 656 N N . ALA A 1 83 ? -9.718 -7.359 -0.164 1.00 89.38 83 ALA A N 1
ATOM 657 C CA . ALA A 1 83 ? -8.724 -6.552 -0.844 1.00 89.38 83 ALA 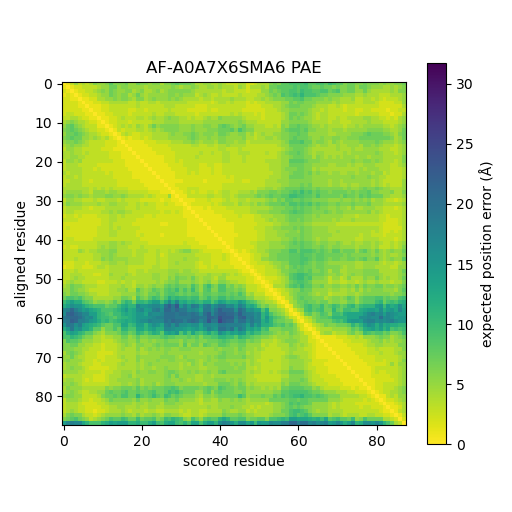A CA 1
ATOM 658 C C . ALA A 1 83 ? -9.381 -5.499 -1.736 1.00 89.38 83 ALA A C 1
ATOM 660 O O . ALA A 1 83 ? -10.333 -5.751 -2.473 1.00 89.38 83 ALA A O 1
ATOM 661 N N . ARG A 1 84 ? -8.849 -4.282 -1.670 1.00 89.56 84 ARG A N 1
ATOM 662 C CA . ARG A 1 84 ? -9.328 -3.118 -2.414 1.00 89.56 84 ARG A CA 1
ATOM 663 C C . ARG A 1 84 ? -8.144 -2.432 -3.069 1.00 89.56 84 ARG A C 1
ATOM 665 O O . ARG A 1 84 ? -7.014 -2.524 -2.594 1.00 89.56 84 ARG A O 1
ATOM 672 N N . ARG A 1 85 ? -8.392 -1.725 -4.168 1.00 89.31 85 ARG A N 1
ATOM 673 C CA . ARG A 1 85 ? -7.347 -0.934 -4.824 1.00 89.31 85 ARG A CA 1
ATOM 674 C C . ARG A 1 85 ? -6.967 0.241 -3.921 1.00 89.31 85 ARG A C 1
ATOM 676 O O . ARG A 1 85 ? -7.846 0.917 -3.382 1.00 89.31 85 ARG A O 1
ATOM 683 N N . ILE A 1 86 ? -5.668 0.463 -3.730 1.00 86.06 86 ILE A N 1
ATOM 684 C CA . ILE A 1 86 ? -5.180 1.607 -2.951 1.00 86.06 86 ILE A CA 1
ATOM 685 C C . ILE A 1 86 ? -5.393 2.925 -3.716 1.00 86.06 86 ILE A C 1
ATOM 687 O O . ILE A 1 86 ? -5.842 3.905 -3.120 1.00 86.06 86 ILE A O 1
ATOM 691 N N . TRP A 1 87 ? -5.188 2.891 -5.036 1.00 79.12 87 TRP A N 1
ATOM 692 C CA . TRP A 1 87 ? -5.453 3.962 -6.000 1.00 79.12 87 TRP A CA 1
ATOM 693 C C . TRP A 1 87 ? -6.708 3.624 -6.828 1.00 79.12 87 TRP A C 1
ATOM 695 O O . TRP A 1 87 ? -6.928 2.451 -7.140 1.00 79.12 87 TRP A O 1
ATOM 705 N N . ARG A 1 88 ? -7.544 4.622 -7.143 1.00 55.84 88 ARG A N 1
ATOM 706 C CA . ARG A 1 88 ? -8.734 4.468 -7.999 1.00 55.84 88 ARG A CA 1
ATOM 707 C C . ARG A 1 88 ? -8.396 4.807 -9.439 1.00 55.84 88 ARG A C 1
ATOM 709 O O . ARG A 1 88 ? -7.757 5.863 -9.620 1.00 55.84 88 ARG A O 1
#

Solvent-accessible surface area (backbone atoms only — not comparable to full-atom values): 5520 Å² total; per-residue (Å²): 56,73,86,77,60,42,39,71,50,72,76,68,94,52,60,68,61,50,50,51,52,50,52,52,29,46,74,69,73,65,41,88,39,58,69,60,39,53,50,38,74,73,49,39,75,83,35,46,77,90,76,86,88,75,82,85,88,72,95,58,91,85,61,89,52,61,69,60,42,50,54,52,46,50,54,53,37,72,75,28,90,54,38,41,66,50,68,133

Secondary structure (DSSP, 8-state):
-TTT--EEE---SSHHHHHHHHHHHHHTT--S-HHHHHHHHHHTGGG-------PPP-S-TTS--HHHHHHHHHHHHHH-TTEEES--

Foldseek 3Di:
DQVPPAAADDFDPDLVVVVVVQLVCLVVLNQPPPVVNVVCVVPNPVSDDDDDPDDDDDPDSPDDCVVVSVVVRVVVCVVDVSYDYSDD

Mean predicted aligned error: 5.14 Å

Nearest PDB structures (foldseek):
  1mk0-assembly1_A  TM=8.921E-01  e=6.689E-02  Tequatrovirus T4
  1ln0-assembly1_A  TM=7.369E-01  e=6.266E-02  Tequatrovirus T4

pLDDT: mean 86.39, std 6.82, range [55.84, 93.81]